Protein AF-A0A5M8PBM4-F1 (afdb_monomer_lite)

Structure (mmCIF, N/CA/C/O backbone):
data_AF-A0A5M8PBM4-F1
#
_entry.id   AF-A0A5M8PBM4-F1
#
loop_
_atom_site.group_PDB
_atom_site.id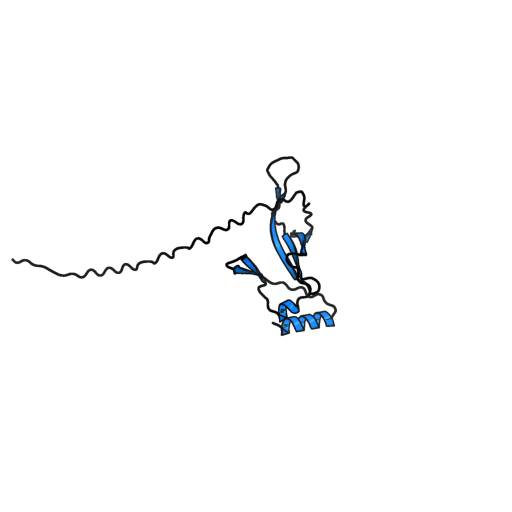
_atom_site.type_symbol
_atom_site.label_atom_id
_atom_site.label_alt_id
_atom_site.label_comp_id
_atom_site.label_asym_id
_atom_site.label_entity_id
_atom_site.label_seq_id
_atom_site.pdbx_PDB_ins_code
_atom_site.Cartn_x
_atom_site.Cartn_y
_atom_site.Cartn_z
_atom_site.occupancy
_atom_site.B_iso_or_equiv
_atom_site.auth_seq_id
_atom_site.auth_comp_id
_atom_site.auth_asym_id
_atom_site.auth_atom_id
_atom_site.pdbx_PDB_model_num
ATOM 1 N N . MET A 1 1 ? 5.619 -14.833 12.590 1.00 72.25 1 MET A N 1
ATOM 2 C CA . MET A 1 1 ? 4.863 -13.835 11.793 1.00 72.25 1 MET A CA 1
ATOM 3 C C . MET A 1 1 ? 3.358 -14.087 11.760 1.00 72.25 1 MET A C 1
ATOM 5 O O . MET A 1 1 ? 2.622 -13.136 11.986 1.00 72.25 1 MET A O 1
ATOM 9 N N . GLY A 1 2 ? 2.888 -15.325 11.549 1.00 88.12 2 GLY A N 1
ATOM 10 C CA . GLY A 1 2 ? 1.446 -15.640 11.553 1.00 88.12 2 GLY A CA 1
ATOM 11 C C . GLY A 1 2 ? 0.703 -15.252 12.842 1.00 88.12 2 GLY A C 1
ATOM 12 O O . GLY A 1 2 ? -0.404 -14.728 12.772 1.00 88.12 2 GLY A O 1
ATOM 13 N N . ASP A 1 3 ? 1.328 -15.419 14.012 1.00 95.56 3 ASP A N 1
ATOM 14 C CA . ASP A 1 3 ? 0.714 -15.043 15.297 1.00 95.56 3 ASP A CA 1
ATOM 15 C C . ASP A 1 3 ? 0.482 -13.525 15.430 1.00 95.56 3 ASP A C 1
ATOM 17 O O . ASP A 1 3 ? -0.585 -13.094 15.858 1.00 95.56 3 ASP A O 1
ATOM 21 N N . LEU A 1 4 ? 1.433 -12.697 14.978 1.00 95.81 4 LEU A N 1
ATOM 22 C CA . LEU A 1 4 ? 1.304 -11.237 15.021 1.00 95.81 4 LEU A CA 1
ATOM 23 C C . LEU A 1 4 ? 0.123 -10.754 14.174 1.00 95.81 4 LEU A C 1
ATOM 25 O O . LEU A 1 4 ? -0.749 -10.057 14.687 1.00 95.81 4 LEU A O 1
ATOM 29 N N . ILE A 1 5 ? 0.064 -11.149 12.897 1.00 96.25 5 ILE A N 1
ATOM 30 C CA . ILE A 1 5 ? -1.021 -10.716 12.006 1.00 96.25 5 ILE A CA 1
ATOM 31 C C . ILE A 1 5 ? -2.381 -11.243 12.478 1.00 96.25 5 ILE A C 1
ATOM 33 O O . ILE A 1 5 ? -3.378 -10.532 12.400 1.00 96.25 5 ILE A O 1
ATOM 37 N N . THR A 1 6 ? -2.415 -12.441 13.069 1.00 96.69 6 THR A N 1
ATOM 38 C CA . THR A 1 6 ? -3.630 -13.003 13.670 1.00 96.69 6 THR A CA 1
ATOM 39 C C . THR A 1 6 ? -4.089 -12.184 14.875 1.00 96.69 6 THR A C 1
ATOM 41 O O . THR A 1 6 ? -5.272 -11.871 14.991 1.00 96.69 6 THR A O 1
ATOM 44 N N . LYS A 1 7 ? -3.174 -11.805 15.775 1.00 97.50 7 LYS A N 1
ATOM 45 C CA . LYS A 1 7 ? -3.487 -10.969 16.945 1.00 97.50 7 LYS A CA 1
ATOM 46 C C . LYS A 1 7 ? -3.952 -9.572 16.540 1.00 97.50 7 LYS A C 1
ATOM 48 O O . LYS A 1 7 ? -4.936 -9.091 17.096 1.00 97.50 7 LYS A O 1
ATOM 53 N N . LEU A 1 8 ? -3.307 -8.956 15.547 1.00 96.81 8 LEU A N 1
ATOM 54 C CA . LEU A 1 8 ? -3.739 -7.674 14.982 1.00 96.81 8 LEU A CA 1
ATOM 55 C C . LEU A 1 8 ? -5.123 -7.787 14.331 1.00 96.81 8 LEU A C 1
ATOM 57 O O . LEU A 1 8 ? -5.983 -6.953 14.595 1.00 96.81 8 LEU A O 1
ATOM 61 N N . GLY A 1 9 ? -5.373 -8.846 13.557 1.00 96.19 9 GLY A N 1
ATOM 62 C CA . GLY A 1 9 ? -6.682 -9.111 12.958 1.00 96.19 9 GLY A CA 1
ATOM 63 C C . GLY A 1 9 ? -7.781 -9.292 14.008 1.00 96.19 9 GLY A C 1
ATOM 64 O O . GLY A 1 9 ? -8.840 -8.675 13.908 1.00 96.19 9 GLY A O 1
ATOM 65 N N . LYS A 1 10 ? -7.510 -10.061 15.072 1.00 97.62 10 LYS A N 1
ATOM 66 C CA . LYS A 1 10 ? -8.427 -10.206 16.216 1.00 97.62 10 LYS A CA 1
ATOM 67 C C . LYS A 1 10 ? -8.694 -8.868 16.898 1.00 97.62 10 LYS A C 1
ATOM 69 O O . LYS A 1 10 ? -9.847 -8.563 17.183 1.00 97.62 10 LYS A O 1
ATOM 74 N N . LEU A 1 11 ? -7.658 -8.067 17.147 1.00 97.75 11 LEU A N 1
ATOM 75 C CA . LEU A 1 11 ? -7.802 -6.745 17.753 1.00 97.75 11 LEU A CA 1
ATOM 76 C C . LEU A 1 11 ? -8.673 -5.822 16.889 1.00 97.75 11 LEU A C 1
ATOM 78 O O . LEU A 1 11 ? -9.617 -5.229 17.409 1.00 97.75 11 LEU A O 1
ATOM 82 N N . ALA A 1 12 ? -8.393 -5.749 15.584 1.00 96.94 12 ALA A N 1
ATOM 83 C CA . ALA A 1 12 ? -9.156 -4.953 14.625 1.00 96.94 12 ALA A CA 1
ATOM 84 C C . ALA A 1 12 ? -10.637 -5.350 14.610 1.00 96.94 12 ALA A C 1
ATOM 86 O O . ALA A 1 12 ? -11.500 -4.486 14.738 1.00 96.94 12 ALA A O 1
ATOM 87 N N . ALA A 1 13 ? -10.924 -6.654 14.539 1.00 96.44 13 ALA A N 1
ATOM 88 C CA . ALA A 1 13 ? -12.287 -7.180 14.527 1.00 96.44 13 ALA A CA 1
ATOM 89 C C . ALA A 1 13 ? -13.026 -6.955 15.856 1.00 96.44 13 ALA A C 1
ATOM 91 O O . ALA A 1 13 ? -14.204 -6.619 15.861 1.00 96.44 13 ALA A O 1
ATOM 92 N N . THR A 1 14 ? -12.333 -7.099 16.989 1.00 98.31 14 THR A N 1
ATOM 93 C CA . THR A 1 14 ? -12.942 -6.966 18.326 1.00 98.31 14 THR A CA 1
ATOM 94 C C . THR A 1 14 ? -13.270 -5.514 18.668 1.00 98.31 14 THR A C 1
ATOM 96 O O . THR A 1 14 ? -14.179 -5.244 19.450 1.00 98.31 14 THR A O 1
ATOM 99 N N . ARG A 1 15 ? -12.494 -4.564 18.135 1.00 97.75 15 ARG A N 1
ATOM 100 C CA . ARG A 1 15 ? -12.590 -3.138 18.477 1.00 97.75 15 ARG A CA 1
ATOM 101 C C . ARG A 1 15 ? -13.076 -2.265 17.320 1.00 97.75 15 ARG A C 1
ATOM 103 O O . ARG A 1 15 ? -13.093 -1.050 17.471 1.00 97.75 15 ARG A O 1
ATOM 110 N N . CYS A 1 16 ? -13.447 -2.867 16.191 1.00 95.75 16 CYS A N 1
ATOM 111 C CA . CYS A 1 16 ? -13.829 -2.171 14.960 1.00 95.75 16 CYS A CA 1
ATOM 112 C C . CYS A 1 16 ? -12.785 -1.124 14.522 1.00 95.75 16 CYS A C 1
ATOM 114 O O . CYS A 1 16 ? -13.124 0.008 14.185 1.00 95.75 16 CYS A O 1
ATOM 116 N N . LEU A 1 17 ? -11.500 -1.495 14.561 1.00 96.25 17 LEU A N 1
ATOM 117 C CA . LEU A 1 17 ? -10.386 -0.596 14.247 1.00 96.25 17 LEU A CA 1
ATOM 118 C C . LEU A 1 17 ? -9.820 -0.858 12.854 1.00 96.25 17 LEU A C 1
ATOM 120 O O . LEU A 1 17 ? -9.692 -2.002 12.422 1.00 96.25 17 LEU A O 1
ATOM 124 N N . THR A 1 18 ? -9.361 0.214 12.208 1.00 95.94 18 THR A N 1
ATOM 125 C CA . THR A 1 18 ? -8.442 0.116 11.070 1.00 95.94 18 THR A CA 1
ATOM 126 C C . THR A 1 18 ? -7.014 0.203 11.588 1.00 95.94 18 THR A C 1
ATOM 128 O O . THR A 1 18 ? -6.655 1.174 12.251 1.00 95.94 18 THR A O 1
ATOM 131 N N . ILE A 1 19 ? -6.199 -0.810 11.294 1.00 96.69 19 ILE A N 1
ATOM 132 C CA . ILE A 1 19 ? -4.798 -0.865 11.726 1.00 96.69 19 ILE A CA 1
ATOM 133 C C . ILE A 1 19 ? -3.902 -0.593 10.510 1.00 96.69 19 ILE A C 1
ATOM 135 O O . ILE A 1 19 ? -3.708 -1.498 9.694 1.00 96.69 19 ILE A O 1
ATOM 139 N N . PRO A 1 20 ? -3.355 0.628 10.356 1.00 96.00 20 PRO A N 1
ATOM 140 C CA . PRO A 1 20 ? -2.379 0.908 9.315 1.00 96.00 20 PRO A CA 1
ATOM 141 C C . PRO A 1 20 ? -1.033 0.274 9.674 1.00 96.00 20 PRO A C 1
ATOM 143 O O . PRO A 1 20 ? -0.553 0.382 10.802 1.00 96.00 20 PRO A O 1
ATOM 146 N N . LEU A 1 21 ? -0.409 -0.372 8.692 1.00 95.19 21 LEU A N 1
ATOM 147 C CA . LEU A 1 21 ? 0.920 -0.960 8.821 1.00 95.19 21 LEU A CA 1
ATOM 148 C C . LEU A 1 21 ? 1.833 -0.358 7.760 1.00 95.19 21 LEU A C 1
ATOM 150 O O . LEU A 1 21 ? 1.484 -0.320 6.581 1.00 95.19 21 LEU A O 1
ATOM 154 N N . THR A 1 22 ? 3.019 0.074 8.175 1.00 95.25 22 THR A N 1
ATOM 155 C CA . THR A 1 22 ? 4.082 0.492 7.264 1.00 95.25 22 THR A CA 1
ATOM 156 C C . THR A 1 22 ? 5.098 -0.637 7.129 1.00 95.25 22 THR A C 1
ATOM 158 O O . THR A 1 22 ? 5.461 -1.302 8.099 1.00 95.25 22 THR A O 1
ATOM 161 N N . SER A 1 23 ? 5.543 -0.895 5.902 1.00 92.94 23 SER A N 1
ATOM 162 C CA . SER A 1 23 ? 6.576 -1.887 5.611 1.00 92.94 23 SER A CA 1
ATOM 163 C C . SER A 1 23 ? 7.578 -1.268 4.654 1.00 92.94 23 SER A C 1
ATOM 165 O O . SER A 1 23 ? 7.200 -0.600 3.693 1.00 92.94 23 SER A O 1
ATOM 167 N N . GLN A 1 24 ? 8.860 -1.464 4.947 1.00 94.56 24 GLN A N 1
ATOM 168 C CA . GLN A 1 24 ? 9.930 -1.093 4.031 1.00 94.56 24 GLN A CA 1
ATOM 169 C C . GLN A 1 24 ? 9.947 -2.057 2.841 1.00 94.56 24 GLN A C 1
ATOM 171 O O . GLN A 1 24 ? 9.420 -3.166 2.915 1.00 94.56 24 GLN A O 1
ATOM 176 N N . THR A 1 25 ? 10.588 -1.659 1.750 1.00 94.00 25 THR A N 1
ATOM 177 C CA . THR A 1 25 ? 10.804 -2.522 0.587 1.00 94.00 25 THR A CA 1
ATOM 178 C C . THR A 1 25 ? 12.279 -2.867 0.447 1.00 94.00 25 THR A C 1
ATOM 180 O O . THR A 1 25 ? 13.137 -2.008 0.630 1.00 94.00 25 THR A O 1
ATOM 183 N N . ALA A 1 26 ? 12.569 -4.109 0.078 1.00 91.81 26 ALA A N 1
ATOM 184 C CA . ALA A 1 26 ? 13.888 -4.576 -0.314 1.00 91.81 26 ALA A CA 1
ATOM 185 C C . ALA A 1 26 ? 13.920 -4.841 -1.823 1.00 91.81 26 ALA A C 1
ATOM 187 O O . ALA A 1 26 ? 12.966 -5.376 -2.392 1.00 91.81 26 ALA A O 1
ATOM 188 N N . THR A 1 27 ? 15.028 -4.496 -2.470 1.00 93.25 27 THR A N 1
ATOM 189 C CA . THR A 1 27 ? 15.239 -4.789 -3.889 1.00 93.25 27 THR A CA 1
ATOM 190 C C . THR A 1 27 ? 15.734 -6.219 -4.053 1.00 93.25 27 THR A C 1
ATOM 192 O O . THR A 1 27 ? 16.740 -6.610 -3.462 1.00 93.25 27 THR A O 1
ATOM 195 N N . ARG A 1 28 ? 15.060 -6.998 -4.898 1.00 90.12 28 ARG A N 1
ATOM 196 C CA . ARG A 1 28 ? 15.498 -8.328 -5.312 1.00 90.12 28 ARG A CA 1
ATOM 197 C C . ARG A 1 28 ? 15.731 -8.330 -6.813 1.00 90.12 28 ARG A C 1
ATOM 199 O O . ARG A 1 28 ? 14.813 -8.068 -7.581 1.00 90.12 28 ARG A O 1
ATOM 206 N N . VAL A 1 29 ? 16.953 -8.645 -7.223 1.00 92.44 29 VAL A N 1
ATOM 207 C CA . VAL A 1 29 ? 17.298 -8.781 -8.641 1.00 92.44 29 VAL A CA 1
ATOM 208 C C . VAL A 1 29 ? 16.969 -10.198 -9.094 1.00 92.44 29 VAL A C 1
ATOM 210 O O . VAL A 1 29 ? 17.382 -11.168 -8.455 1.00 92.44 29 VAL A O 1
ATOM 213 N N . ARG A 1 30 ? 16.207 -10.319 -10.179 1.00 89.38 30 ARG A N 1
ATOM 214 C CA . ARG A 1 30 ? 15.916 -11.578 -10.867 1.00 89.38 30 ARG A CA 1
ATOM 215 C C . ARG A 1 30 ? 16.483 -11.522 -12.281 1.00 89.38 30 ARG A C 1
ATOM 217 O O . ARG A 1 30 ? 16.542 -10.452 -12.878 1.00 89.38 30 ARG A O 1
ATOM 224 N N . ALA A 1 31 ? 16.929 -12.664 -12.795 1.00 87.75 31 ALA A N 1
ATOM 225 C CA . ALA A 1 31 ? 17.589 -12.735 -14.099 1.00 87.75 31 ALA A CA 1
ATOM 226 C C . ALA A 1 31 ? 16.654 -12.388 -15.273 1.00 87.75 31 ALA A C 1
ATOM 228 O O . ALA A 1 31 ? 17.122 -11.932 -16.307 1.00 87.75 31 ALA A O 1
ATOM 229 N N . ASP A 1 32 ? 15.350 -12.598 -15.099 1.00 89.88 32 ASP A N 1
ATOM 230 C CA . ASP A 1 32 ? 14.295 -12.433 -16.100 1.00 89.88 32 ASP A CA 1
ATOM 231 C C . ASP A 1 32 ? 13.654 -11.036 -16.094 1.00 89.88 32 ASP A C 1
ATOM 233 O O . ASP A 1 32 ? 13.353 -10.489 -17.149 1.00 89.88 32 ASP A O 1
ATOM 237 N N . ILE A 1 33 ? 13.444 -10.460 -14.907 1.00 85.75 33 ILE A N 1
ATOM 238 C CA . ILE A 1 33 ? 12.651 -9.230 -14.712 1.00 85.75 33 ILE A CA 1
ATOM 239 C C . ILE A 1 33 ? 13.522 -8.065 -14.198 1.00 85.75 33 ILE A C 1
ATOM 241 O O . ILE A 1 33 ? 13.083 -6.920 -14.129 1.00 85.75 33 ILE A O 1
ATOM 245 N N . GLY A 1 34 ? 14.783 -8.326 -13.845 1.00 91.94 34 GLY A N 1
ATOM 246 C CA . GLY A 1 34 ? 15.683 -7.320 -13.291 1.00 91.94 34 GLY A CA 1
ATOM 247 C C . GLY A 1 34 ? 15.387 -7.010 -11.822 1.00 91.94 34 GLY A C 1
ATOM 248 O O . GLY A 1 34 ? 15.050 -7.896 -11.034 1.00 91.94 34 GLY A O 1
ATOM 249 N N . ALA A 1 35 ? 15.590 -5.757 -11.415 1.00 91.38 35 ALA A N 1
ATOM 250 C CA . ALA A 1 35 ? 15.411 -5.320 -10.033 1.00 91.38 35 ALA A CA 1
ATOM 251 C C . ALA A 1 35 ? 13.925 -5.111 -9.701 1.00 91.38 35 ALA A C 1
ATOM 253 O O . ALA A 1 35 ? 13.273 -4.239 -10.264 1.00 91.38 35 ALA A O 1
ATOM 254 N N . VAL A 1 36 ? 13.406 -5.879 -8.742 1.00 89.81 36 VAL A N 1
ATOM 255 C CA . VAL A 1 36 ? 12.012 -5.800 -8.287 1.00 89.81 36 VAL A CA 1
ATOM 256 C C . VAL A 1 36 ? 11.972 -5.420 -6.814 1.00 89.81 36 VAL A C 1
ATOM 258 O O . VAL A 1 36 ? 12.687 -6.001 -5.995 1.00 89.81 36 VAL A O 1
ATOM 261 N N . LEU A 1 37 ? 11.114 -4.465 -6.458 1.00 90.00 37 LEU A N 1
ATOM 262 C CA . LEU A 1 37 ? 10.841 -4.140 -5.061 1.00 90.00 37 LEU A CA 1
ATOM 263 C C . LEU A 1 37 ? 9.913 -5.185 -4.448 1.00 90.00 37 LEU A C 1
ATOM 265 O O . LEU A 1 37 ? 8.862 -5.518 -4.992 1.00 90.00 37 LEU A O 1
ATOM 269 N N . HIS A 1 38 ? 10.297 -5.677 -3.280 1.00 88.81 38 HIS A N 1
ATOM 270 C CA . HIS A 1 38 ? 9.523 -6.625 -2.502 1.00 88.81 38 HIS A CA 1
ATOM 271 C C . HIS A 1 38 ? 9.333 -6.085 -1.086 1.00 88.81 38 HIS A C 1
ATOM 273 O O . HIS A 1 38 ? 10.278 -5.514 -0.540 1.00 88.81 38 HIS A O 1
ATOM 279 N N . PRO A 1 39 ? 8.165 -6.250 -0.445 1.00 91.75 39 PRO A N 1
ATOM 280 C CA . PRO A 1 39 ? 8.023 -5.871 0.955 1.00 91.75 39 PRO A CA 1
ATOM 281 C C . PRO A 1 39 ? 9.038 -6.634 1.819 1.00 91.75 39 PRO A C 1
ATOM 283 O O . PRO A 1 39 ? 9.302 -7.821 1.597 1.00 91.75 39 PRO A O 1
ATOM 286 N N . SER A 1 40 ? 9.613 -5.943 2.804 1.00 91.62 40 SER A N 1
ATOM 287 C CA . SER A 1 40 ? 10.600 -6.504 3.735 1.00 91.62 40 SER A CA 1
ATOM 288 C C . SER A 1 40 ? 9.997 -7.600 4.607 1.00 91.62 40 SER A C 1
ATOM 290 O O . SER A 1 40 ? 10.694 -8.505 5.059 1.00 91.62 40 SER A O 1
ATOM 292 N N . ILE A 1 41 ? 8.681 -7.536 4.799 1.00 91.06 41 ILE A N 1
ATOM 293 C CA . ILE A 1 41 ? 7.890 -8.542 5.482 1.00 91.06 41 ILE A CA 1
ATOM 294 C C . ILE A 1 41 ? 6.953 -9.198 4.474 1.00 91.06 41 ILE A C 1
ATOM 296 O O . ILE A 1 41 ? 6.145 -8.533 3.828 1.00 91.06 41 ILE A O 1
ATOM 300 N N . SER A 1 42 ? 7.038 -10.519 4.376 1.00 90.06 42 SER A N 1
ATOM 301 C CA . SER A 1 42 ? 6.221 -11.320 3.469 1.00 90.06 42 SER A CA 1
ATOM 302 C C . SER A 1 42 ? 6.064 -12.749 3.978 1.00 90.06 42 SER A C 1
ATOM 304 O O . SER A 1 42 ? 6.728 -13.159 4.935 1.00 90.06 42 SER A O 1
ATOM 306 N N . GLY A 1 43 ? 5.170 -13.500 3.344 1.00 92.25 43 GLY A N 1
ATOM 307 C CA . GLY A 1 43 ? 4.910 -14.906 3.622 1.00 92.25 43 GLY A CA 1
ATOM 308 C C . GLY A 1 43 ? 3.414 -15.174 3.681 1.00 92.25 43 GLY A C 1
ATOM 309 O O . GLY A 1 43 ? 2.645 -14.322 4.114 1.00 92.25 43 GLY A O 1
ATOM 310 N N . THR A 1 44 ? 3.000 -16.384 3.308 1.00 92.75 44 THR A N 1
ATOM 311 C CA . THR A 1 44 ? 1.591 -16.751 3.088 1.00 92.75 44 THR A CA 1
ATOM 312 C C . THR A 1 44 ? 0.655 -16.326 4.221 1.00 92.75 44 THR A C 1
ATOM 314 O O . THR A 1 44 ? -0.376 -15.711 3.968 1.00 92.75 44 THR A O 1
ATOM 317 N N . ALA A 1 45 ? 1.027 -16.588 5.479 1.00 93.69 45 ALA A N 1
ATOM 318 C CA . ALA A 1 45 ? 0.212 -16.205 6.634 1.00 93.69 45 ALA A CA 1
ATOM 319 C C . ALA A 1 45 ? 0.121 -14.680 6.816 1.00 93.69 45 ALA A C 1
ATOM 321 O O . ALA A 1 45 ? -0.940 -14.157 7.144 1.00 93.69 45 ALA A O 1
ATOM 322 N N . TRP A 1 46 ? 1.228 -13.966 6.596 1.00 94.25 46 TRP A N 1
ATOM 323 C CA . TRP A 1 46 ? 1.264 -12.508 6.677 1.00 94.25 46 TRP A CA 1
ATOM 324 C C . TRP A 1 46 ? 0.454 -11.880 5.543 1.00 94.25 46 TRP A C 1
ATOM 326 O O . TRP A 1 46 ? -0.478 -11.127 5.795 1.00 94.25 46 TRP A O 1
ATOM 336 N N . ASP A 1 47 ? 0.761 -12.243 4.298 1.00 93.06 47 ASP A N 1
ATOM 337 C CA . ASP A 1 47 ? 0.120 -11.701 3.100 1.00 93.06 47 ASP A CA 1
ATOM 338 C C . ASP A 1 47 ? -1.376 -12.043 3.027 1.00 93.06 47 ASP A C 1
ATOM 340 O O . ASP A 1 47 ? -2.171 -11.229 2.548 1.00 93.06 47 ASP A O 1
ATOM 344 N N . GLY A 1 48 ? -1.777 -13.209 3.545 1.00 94.12 48 GLY A N 1
ATOM 345 C CA . GLY A 1 48 ? -3.177 -13.605 3.695 1.00 94.12 48 GLY A CA 1
ATOM 346 C C . GLY A 1 48 ? -3.937 -12.756 4.718 1.00 94.12 48 GLY A C 1
ATOM 347 O O . GLY A 1 48 ? -5.094 -12.423 4.479 1.00 94.12 48 GLY A O 1
ATOM 348 N N . GLY A 1 49 ? -3.285 -12.347 5.811 1.00 94.25 49 GLY A N 1
ATOM 349 C CA . GLY A 1 49 ? -3.897 -11.524 6.859 1.00 94.25 49 GLY A CA 1
ATOM 350 C C . GLY A 1 49 ? -3.965 -10.020 6.556 1.00 94.25 49 GLY A C 1
ATOM 351 O O . GLY A 1 49 ? -4.667 -9.293 7.254 1.00 94.25 49 GLY A O 1
ATOM 352 N N . ILE A 1 50 ? -3.273 -9.534 5.520 1.00 95.69 50 ILE A N 1
ATOM 353 C CA . ILE A 1 50 ? -3.386 -8.143 5.053 1.00 95.69 50 ILE A CA 1
ATOM 354 C C . ILE A 1 50 ? -4.631 -7.997 4.169 1.00 95.69 50 ILE A C 1
ATOM 356 O O . ILE A 1 50 ? -4.706 -8.613 3.104 1.00 95.69 50 ILE A O 1
ATOM 360 N N . SER A 1 51 ? -5.588 -7.156 4.568 1.00 96.19 51 SER A N 1
ATOM 361 C CA . SER A 1 51 ? -6.809 -6.887 3.789 1.00 96.19 51 SER A CA 1
ATOM 362 C C . SER A 1 51 ? -6.533 -6.027 2.554 1.00 96.19 51 SER A C 1
ATOM 364 O O . SER A 1 51 ? -6.902 -6.405 1.442 1.00 96.19 51 SER A O 1
ATOM 366 N N . SER A 1 52 ? -5.829 -4.912 2.741 1.00 96.06 52 SER A N 1
ATOM 367 C CA . SER A 1 52 ? -5.500 -3.949 1.691 1.00 96.06 52 SER A CA 1
ATOM 368 C C . SER A 1 52 ? -4.018 -3.592 1.724 1.00 96.06 52 SER A C 1
ATOM 370 O O . SER A 1 52 ? -3.405 -3.513 2.789 1.00 96.06 52 SER A O 1
ATOM 372 N N . ARG A 1 53 ? -3.427 -3.377 0.547 1.00 95.31 53 ARG A N 1
ATOM 373 C CA . ARG A 1 53 ? -2.019 -3.015 0.374 1.00 95.31 53 ARG A CA 1
ATOM 374 C C . ARG A 1 53 ? -1.901 -1.899 -0.648 1.00 95.31 53 ARG A C 1
ATOM 376 O O . ARG A 1 53 ? -2.375 -2.038 -1.773 1.00 95.31 53 ARG A O 1
ATOM 383 N N . ILE A 1 54 ? -1.209 -0.842 -0.247 1.00 95.88 54 ILE A N 1
ATOM 384 C CA . ILE A 1 54 ? -0.879 0.309 -1.080 1.00 95.88 54 ILE A CA 1
ATOM 385 C C . ILE A 1 54 ? 0.643 0.374 -1.178 1.00 95.88 54 ILE A C 1
ATOM 387 O O . ILE A 1 54 ? 1.335 0.208 -0.172 1.00 95.88 54 ILE A O 1
ATOM 391 N N . VAL A 1 55 ? 1.161 0.589 -2.382 1.00 95.06 55 VAL A N 1
ATOM 392 C CA . VAL A 1 55 ? 2.568 0.917 -2.608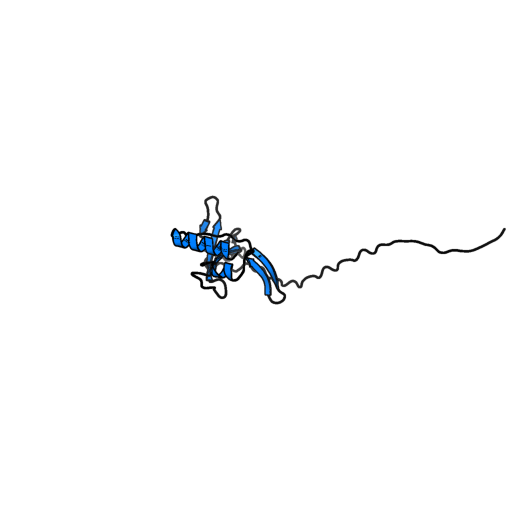 1.00 95.06 55 VAL A CA 1
ATOM 393 C C . VAL A 1 55 ? 2.704 2.423 -2.762 1.00 95.06 55 VAL A C 1
ATOM 395 O O . VAL A 1 55 ? 1.916 3.052 -3.464 1.00 95.06 55 VAL A O 1
ATOM 398 N N . LEU A 1 56 ? 3.702 2.992 -2.096 1.00 95.12 56 LEU A N 1
ATOM 399 C CA . LEU A 1 56 ? 4.055 4.397 -2.225 1.00 95.12 56 LEU A CA 1
ATOM 400 C C . LEU A 1 56 ? 5.367 4.492 -2.990 1.00 95.12 56 LEU A C 1
ATOM 402 O O . LEU A 1 56 ? 6.341 3.833 -2.623 1.00 95.12 56 LEU A O 1
ATOM 406 N N . TYR A 1 57 ? 5.400 5.315 -4.027 1.00 92.12 57 TYR A N 1
ATOM 407 C CA . TYR A 1 57 ? 6.616 5.573 -4.785 1.00 92.12 57 TYR A CA 1
ATOM 408 C C . TYR A 1 57 ? 6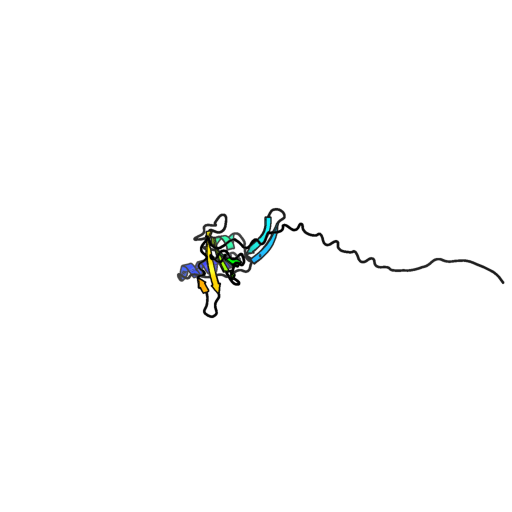.740 7.054 -5.123 1.00 92.12 57 TYR A C 1
ATOM 410 O O . TYR A 1 57 ? 5.774 7.818 -5.080 1.00 92.12 57 TYR A O 1
ATOM 418 N N . ARG A 1 58 ? 7.974 7.470 -5.388 1.00 91.38 58 ARG A N 1
ATOM 419 C CA . ARG A 1 58 ? 8.307 8.816 -5.842 1.00 91.38 58 ARG A CA 1
ATOM 420 C C . ARG A 1 58 ? 8.690 8.719 -7.304 1.00 91.38 58 ARG A C 1
ATOM 422 O O . ARG A 1 58 ? 9.465 7.830 -7.648 1.00 91.38 58 ARG A O 1
ATOM 429 N N . ASP A 1 59 ? 8.204 9.658 -8.098 1.00 84.69 59 ASP A N 1
ATOM 430 C CA . ASP A 1 59 ? 8.636 9.809 -9.482 1.00 84.69 59 ASP A CA 1
ATOM 431 C C . ASP A 1 59 ? 8.948 11.277 -9.782 1.00 84.69 59 ASP A C 1
ATOM 433 O O . ASP A 1 59 ? 8.600 12.177 -9.005 1.00 84.69 59 ASP A O 1
ATOM 437 N N . TRP A 1 60 ? 9.658 11.512 -10.879 1.00 81.31 60 TRP A N 1
ATOM 438 C CA . TRP A 1 60 ? 9.904 12.842 -11.421 1.00 81.31 60 TRP A CA 1
ATOM 439 C C . TRP A 1 60 ? 9.085 12.993 -12.690 1.00 81.31 60 TRP A C 1
ATOM 441 O O . TRP A 1 60 ? 9.241 12.243 -13.650 1.00 81.31 60 TRP A O 1
ATOM 451 N N . LEU A 1 61 ? 8.197 13.977 -12.682 1.00 77.25 61 LEU A N 1
ATOM 452 C CA . LEU A 1 61 ? 7.353 14.269 -13.827 1.00 77.25 61 LEU A CA 1
ATOM 453 C C . LEU A 1 61 ? 7.907 15.477 -14.559 1.00 77.25 61 LEU A C 1
ATOM 455 O O . LEU A 1 61 ? 8.301 16.460 -13.930 1.00 77.25 61 LEU A O 1
ATOM 459 N N . THR A 1 62 ? 7.849 15.435 -15.881 1.00 73.94 62 THR A N 1
ATOM 460 C CA . THR A 1 62 ? 8.034 16.614 -16.719 1.00 73.94 62 THR A CA 1
ATOM 461 C C . THR A 1 62 ? 6.675 16.960 -17.301 1.00 73.94 62 THR A C 1
ATOM 463 O O . THR A 1 62 ? 6.178 16.253 -18.174 1.00 73.94 62 THR A O 1
ATOM 466 N N . LEU A 1 63 ? 6.046 18.016 -16.785 1.00 69.06 63 LEU A N 1
ATOM 467 C CA . LEU A 1 63 ? 4.793 18.509 -17.347 1.00 69.06 63 LEU A CA 1
ATOM 468 C C . LEU A 1 63 ? 5.116 19.385 -18.551 1.00 69.06 63 LEU A C 1
ATOM 470 O O . LEU A 1 63 ? 5.889 20.336 -18.422 1.00 69.06 63 LEU A O 1
ATOM 474 N N . GLN A 1 64 ? 4.541 19.084 -19.714 1.00 63.62 64 GLN A N 1
ATOM 475 C CA . GLN A 1 64 ? 4.662 19.992 -20.853 1.00 63.62 64 GLN A CA 1
ATOM 476 C C . GLN A 1 64 ? 3.882 21.282 -20.577 1.00 63.62 64 GLN A C 1
ATOM 478 O O . GLN A 1 64 ? 2.714 21.245 -20.185 1.00 63.62 64 GLN A O 1
ATOM 483 N N . GLU A 1 65 ? 4.522 22.434 -20.780 1.00 59.19 65 GLU A N 1
ATOM 484 C CA . GLU A 1 65 ? 3.824 23.715 -20.749 1.00 59.19 65 GLU A CA 1
ATOM 485 C C . GLU A 1 65 ? 3.089 23.911 -22.082 1.00 59.19 65 GLU A C 1
ATOM 487 O O . GLU A 1 65 ? 3.690 23.859 -23.154 1.00 59.19 65 GLU A O 1
ATOM 492 N N . GLY A 1 66 ? 1.777 24.157 -22.029 1.00 57.12 66 GLY A N 1
ATOM 493 C CA . GLY A 1 66 ? 0.901 24.292 -23.203 1.00 57.12 66 GLY A CA 1
ATOM 494 C C . GLY A 1 66 ? 1.178 25.496 -24.120 1.00 57.12 66 GLY A C 1
ATOM 495 O O . GLY A 1 66 ? 0.317 25.850 -24.918 1.00 57.12 66 GLY A O 1
ATOM 496 N N . ASN A 1 67 ? 2.342 26.149 -24.015 1.00 55.59 67 ASN A N 1
ATOM 497 C CA . ASN A 1 67 ? 2.737 27.283 -24.858 1.00 55.59 67 ASN A CA 1
ATOM 498 C C . ASN A 1 67 ? 3.677 26.903 -26.023 1.00 55.59 67 ASN A C 1
ATOM 500 O O . ASN A 1 67 ? 4.187 27.793 -26.700 1.00 55.59 67 ASN A O 1
ATOM 504 N N . GLY A 1 68 ? 3.926 25.611 -26.267 1.00 54.47 68 GLY A N 1
ATOM 505 C CA . GLY A 1 68 ? 4.810 25.162 -27.349 1.00 54.47 68 GLY A CA 1
ATOM 506 C C . GLY A 1 68 ? 6.303 25.391 -27.084 1.00 54.47 68 GLY A C 1
ATOM 507 O O . GLY A 1 68 ? 7.118 25.203 -27.988 1.00 54.47 68 GLY A O 1
ATOM 508 N N . SER A 1 69 ? 6.688 25.781 -25.864 1.00 55.91 69 SER A N 1
ATOM 509 C CA . SER A 1 69 ? 8.086 25.764 -25.443 1.00 55.91 69 SER A CA 1
ATOM 510 C C . SER A 1 69 ? 8.524 24.331 -25.122 1.00 55.91 69 SER A C 1
ATOM 512 O O . SER A 1 69 ? 7.823 23.561 -24.473 1.00 55.91 69 SER A O 1
ATOM 514 N N . SER A 1 70 ? 9.710 23.954 -25.593 1.00 55.69 70 SER A N 1
ATOM 515 C CA . SER A 1 70 ? 10.291 22.615 -25.423 1.00 55.69 70 SER A CA 1
ATOM 516 C C . SER A 1 70 ? 10.838 22.341 -24.013 1.00 55.69 70 SER A C 1
ATOM 518 O O . SER A 1 70 ? 11.461 21.306 -23.783 1.00 55.69 70 SER A O 1
ATOM 520 N N . GLN A 1 71 ? 10.629 23.259 -23.067 1.00 58.25 71 GLN A N 1
ATOM 521 C CA . GLN A 1 71 ? 11.084 23.153 -21.684 1.00 58.25 71 GLN A CA 1
ATOM 522 C C . GLN A 1 71 ? 9.871 22.889 -20.793 1.00 58.25 71 GLN A C 1
ATOM 524 O O . GLN A 1 71 ? 9.231 23.810 -20.299 1.00 58.25 71 GLN A O 1
ATOM 529 N N . GLY A 1 72 ? 9.531 21.613 -20.613 1.00 63.28 72 GLY A N 1
ATOM 530 C CA . GLY A 1 72 ? 8.508 21.226 -19.648 1.00 63.28 72 GLY A CA 1
ATOM 531 C C . GLY A 1 72 ? 8.936 21.553 -18.213 1.00 63.28 72 GLY A C 1
ATOM 532 O O . GLY A 1 72 ? 10.113 21.458 -17.857 1.00 63.28 72 GLY A O 1
ATOM 533 N N . LYS A 1 73 ? 7.975 21.906 -17.359 1.00 68.44 73 LYS A N 1
ATOM 534 C CA . LYS A 1 73 ? 8.210 22.141 -15.935 1.00 68.44 73 LYS A CA 1
ATOM 535 C C . LYS A 1 73 ? 8.412 20.804 -15.222 1.00 68.44 73 LYS A C 1
ATOM 537 O O . LYS A 1 73 ? 7.488 19.997 -15.112 1.00 68.44 73 LYS A O 1
ATOM 542 N N . GLU A 1 74 ? 9.618 20.571 -14.707 1.00 69.88 74 GLU A N 1
ATOM 543 C CA . GLU A 1 74 ? 9.901 19.410 -13.859 1.00 69.88 74 GLU A CA 1
ATOM 544 C C . GLU A 1 74 ? 9.189 19.565 -12.505 1.00 69.88 74 GLU A C 1
ATOM 546 O O . GLU A 1 74 ? 9.497 20.459 -11.711 1.00 69.88 74 GLU A O 1
ATOM 551 N N . VAL A 1 75 ? 8.240 18.677 -12.209 1.00 72.38 75 VAL A N 1
ATOM 552 C CA . VAL A 1 75 ? 7.574 18.621 -10.905 1.00 72.38 75 VAL A CA 1
ATOM 553 C C . VAL A 1 75 ? 8.385 17.716 -9.990 1.00 72.38 75 VAL A C 1
ATOM 555 O O . VAL A 1 75 ? 8.212 16.496 -9.925 1.00 72.38 75 VAL A O 1
ATOM 558 N N . ARG A 1 76 ? 9.300 18.339 -9.249 1.00 74.94 76 ARG A N 1
ATOM 559 C CA . ARG A 1 76 ? 10.072 17.657 -8.211 1.00 74.94 76 ARG A CA 1
ATOM 560 C C . ARG A 1 76 ? 9.201 17.436 -6.982 1.00 74.94 76 ARG A C 1
ATOM 562 O O . ARG A 1 76 ? 8.678 18.379 -6.408 1.00 74.94 76 ARG A O 1
ATOM 569 N N . GLY A 1 77 ? 9.118 16.184 -6.533 1.00 82.62 77 GLY A N 1
ATOM 570 C CA . GLY A 1 77 ? 8.435 15.837 -5.281 1.00 82.62 77 GLY A CA 1
ATOM 571 C C . GLY A 1 77 ? 7.055 15.205 -5.444 1.00 82.62 77 GLY A C 1
ATOM 572 O O . GLY A 1 77 ? 6.441 14.899 -4.423 1.00 82.62 77 GLY A O 1
ATOM 573 N N . ALA A 1 78 ? 6.618 14.940 -6.679 1.00 89.75 78 ALA A N 1
ATOM 574 C CA . ALA A 1 78 ? 5.447 14.113 -6.940 1.00 89.75 78 ALA A CA 1
ATOM 575 C C . ALA A 1 78 ? 5.611 12.720 -6.311 1.00 89.75 78 ALA A C 1
ATOM 577 O O . ALA A 1 78 ? 6.662 12.070 -6.403 1.00 89.75 78 ALA A O 1
ATOM 578 N N . ARG A 1 79 ? 4.561 12.274 -5.630 1.00 93.94 79 ARG A N 1
ATOM 579 C CA . ARG A 1 79 ? 4.455 10.946 -5.037 1.00 93.94 79 ARG A CA 1
ATOM 580 C C . ARG A 1 79 ? 3.182 10.292 -5.519 1.00 93.94 79 ARG A C 1
ATOM 582 O O . ARG A 1 79 ? 2.214 10.964 -5.855 1.00 93.94 79 ARG A O 1
ATOM 589 N N . PHE A 1 80 ? 3.197 8.974 -5.511 1.00 93.38 80 PHE A N 1
ATOM 590 C CA . PHE A 1 80 ? 2.116 8.169 -6.032 1.00 93.38 80 PHE A CA 1
ATOM 591 C C . PHE A 1 80 ? 1.766 7.085 -5.034 1.00 93.38 80 PHE A C 1
ATOM 593 O O . PHE A 1 80 ? 2.647 6.486 -4.410 1.00 93.38 80 PHE A O 1
ATOM 600 N N . ALA A 1 81 ? 0.471 6.835 -4.892 1.00 95.06 81 ALA A N 1
ATOM 601 C CA . ALA A 1 81 ? -0.071 5.725 -4.134 1.00 95.06 81 ALA A CA 1
ATOM 602 C C . ALA A 1 81 ? -0.797 4.790 -5.099 1.00 95.06 81 ALA A C 1
ATOM 604 O O . ALA A 1 81 ? -1.806 5.169 -5.687 1.00 95.06 81 ALA A O 1
ATOM 605 N N . GLY A 1 82 ? -0.269 3.579 -5.274 1.00 94.62 82 GLY A N 1
ATOM 606 C CA . GLY A 1 82 ? -0.869 2.539 -6.107 1.00 94.62 82 GLY A CA 1
ATOM 607 C C . GLY A 1 82 ? -1.492 1.436 -5.261 1.00 94.62 82 GLY A C 1
ATOM 608 O O . GLY A 1 82 ? -0.863 0.932 -4.328 1.00 94.62 82 GLY A O 1
ATOM 609 N N . VAL A 1 83 ? -2.714 1.021 -5.585 1.00 95.69 83 VAL A N 1
ATOM 610 C CA . VAL A 1 83 ? -3.378 -0.095 -4.895 1.00 95.69 83 VAL A CA 1
ATOM 611 C C . VAL A 1 83 ? -2.868 -1.427 -5.446 1.00 95.69 83 VAL A C 1
ATOM 613 O O . VAL A 1 83 ? -3.013 -1.712 -6.626 1.00 95.69 83 VAL A O 1
ATOM 616 N N . VAL A 1 84 ? -2.297 -2.267 -4.585 1.00 94.88 84 VAL A N 1
ATOM 617 C CA . VAL A 1 84 ? -1.821 -3.619 -4.939 1.00 94.88 84 VAL A CA 1
ATOM 618 C C . VAL A 1 84 ? -2.827 -4.682 -4.509 1.00 94.88 84 VAL A C 1
ATOM 620 O O . VAL A 1 84 ? -3.018 -5.684 -5.193 1.00 94.88 84 VAL A O 1
ATOM 623 N N . LYS A 1 85 ? -3.483 -4.470 -3.365 1.00 95.50 85 LYS A N 1
ATOM 624 C CA . LYS A 1 85 ? -4.497 -5.372 -2.812 1.00 95.50 85 LYS A CA 1
ATOM 625 C C . LYS A 1 85 ? -5.628 -4.549 -2.206 1.00 95.50 85 LYS A C 1
ATOM 627 O O . LYS A 1 85 ? -5.341 -3.585 -1.497 1.00 95.50 85 LYS A O 1
ATOM 632 N N . ALA A 1 86 ? -6.877 -4.938 -2.428 1.00 95.62 86 ALA A N 1
ATOM 633 C CA . ALA A 1 86 ? -8.037 -4.323 -1.787 1.00 95.62 86 ALA A CA 1
ATOM 634 C C . ALA A 1 86 ? -9.034 -5.399 -1.364 1.00 95.62 86 ALA A C 1
ATOM 636 O O . ALA A 1 86 ? -9.330 -6.309 -2.136 1.00 95.62 86 ALA A O 1
ATOM 637 N N . SER A 1 87 ? -9.542 -5.308 -0.134 1.00 92.06 87 SER A N 1
ATOM 638 C CA . SER A 1 87 ? -10.570 -6.224 0.388 1.00 92.06 87 SER A CA 1
ATOM 639 C C . SER A 1 87 ? -10.220 -7.712 0.219 1.00 92.06 87 SER A C 1
ATOM 641 O O . SER A 1 87 ? -11.079 -8.538 -0.069 1.00 92.06 87 SER A O 1
ATOM 643 N N . GLY A 1 88 ? -8.941 -8.067 0.367 1.00 90.62 88 GLY A N 1
ATOM 644 C CA . GLY A 1 88 ? -8.456 -9.438 0.195 1.00 90.62 88 GLY A CA 1
ATOM 645 C C . GLY A 1 88 ? -8.036 -9.804 -1.235 1.00 90.62 88 GLY A C 1
ATOM 646 O O . GLY A 1 88 ? -7.312 -10.784 -1.404 1.00 90.62 88 GLY A O 1
ATOM 647 N N . VAL A 1 89 ? -8.397 -9.007 -2.242 1.00 92.50 89 VAL A N 1
ATOM 648 C CA . VAL A 1 89 ? -8.151 -9.292 -3.663 1.00 92.50 89 VAL A CA 1
ATOM 649 C C . VAL A 1 89 ? -6.859 -8.632 -4.132 1.00 92.50 89 VAL A C 1
ATOM 651 O O . VAL A 1 89 ? -6.674 -7.428 -3.962 1.00 92.50 89 VAL A O 1
ATOM 654 N N . LEU A 1 90 ? -5.959 -9.429 -4.710 1.00 93.31 90 LEU A N 1
ATOM 655 C CA . LEU A 1 90 ? -4.707 -8.964 -5.310 1.00 93.31 90 LEU A CA 1
ATOM 656 C C . LEU A 1 90 ? -4.949 -8.540 -6.766 1.00 93.31 90 LEU A C 1
ATOM 658 O O . LEU A 1 90 ? -5.584 -9.275 -7.519 1.00 93.31 90 LEU A O 1
ATOM 662 N N . TYR A 1 91 ? -4.413 -7.390 -7.171 1.00 91.75 91 TYR A N 1
ATOM 663 C CA . TYR A 1 91 ? -4.451 -6.938 -8.563 1.00 91.75 91 TYR A CA 1
ATOM 664 C C . TYR A 1 91 ? -3.282 -7.536 -9.363 1.00 91.75 91 TYR A C 1
ATOM 666 O O . TYR A 1 91 ? -2.192 -7.734 -8.831 1.00 91.75 91 TYR A O 1
ATOM 674 N N . SER A 1 92 ? -3.486 -7.793 -10.662 1.00 84.12 92 SER A N 1
ATOM 675 C CA . SER A 1 92 ? -2.432 -8.297 -11.569 1.00 84.12 92 SER A CA 1
ATOM 676 C C . SER A 1 92 ? -1.310 -7.275 -11.839 1.00 84.12 92 SER A C 1
ATOM 678 O O . SER A 1 92 ? -0.304 -7.612 -12.457 1.00 84.12 92 SER A O 1
ATOM 680 N N . GLY A 1 93 ? -1.483 -6.036 -11.382 1.00 85.50 93 GLY A N 1
ATOM 681 C CA . GLY A 1 93 ? -0.544 -4.923 -11.476 1.00 85.50 93 GLY A CA 1
ATOM 682 C C . GLY A 1 93 ? -0.884 -3.887 -10.405 1.00 85.50 93 GLY A C 1
ATOM 683 O O . GLY A 1 93 ? -1.347 -4.246 -9.321 1.00 85.50 93 GLY A O 1
ATOM 684 N N . LEU A 1 94 ? -0.704 -2.602 -10.708 1.00 86.62 94 LEU A N 1
ATOM 685 C CA . LEU A 1 94 ? -1.281 -1.542 -9.883 1.00 86.62 94 LEU A CA 1
ATOM 686 C C . LEU A 1 94 ? -2.744 -1.340 -10.289 1.00 86.62 94 LEU A C 1
ATOM 688 O O . LEU A 1 94 ? -3.049 -1.225 -11.473 1.00 86.62 94 LEU A O 1
ATOM 692 N N . GLY A 1 95 ? -3.641 -1.337 -9.305 1.00 90.12 95 GLY A N 1
ATOM 693 C CA . GLY A 1 95 ? -5.017 -0.876 -9.458 1.00 90.12 95 GLY A CA 1
ATOM 694 C C . GLY A 1 95 ? -5.058 0.648 -9.593 1.00 90.12 95 GLY A C 1
ATOM 695 O O . GLY A 1 95 ? -4.251 1.239 -10.303 1.00 90.12 95 GLY A O 1
ATOM 696 N N . SER A 1 96 ? -5.974 1.306 -8.878 1.00 91.62 96 SER A N 1
ATOM 697 C CA . SER A 1 96 ? -6.021 2.774 -8.865 1.00 91.62 96 SER A CA 1
ATOM 698 C C . SER A 1 96 ? -4.686 3.363 -8.402 1.00 91.62 96 SER A C 1
ATOM 700 O O . SER A 1 96 ? -4.125 2.919 -7.393 1.00 91.62 96 SER A O 1
ATOM 702 N N . VAL A 1 97 ? -4.212 4.378 -9.123 1.00 92.62 97 VAL A N 1
ATOM 703 C CA . VAL A 1 97 ? -3.024 5.164 -8.784 1.00 92.62 97 VAL A CA 1
ATOM 704 C C . VAL A 1 97 ? -3.450 6.613 -8.605 1.00 92.62 97 VAL A C 1
ATOM 706 O O . VAL A 1 97 ? -4.123 7.160 -9.471 1.00 92.62 97 VAL A O 1
ATOM 709 N N . VAL A 1 98 ? -3.064 7.219 -7.485 1.00 92.81 98 VAL A N 1
ATOM 710 C CA . VAL A 1 98 ? -3.320 8.637 -7.198 1.00 92.81 98 VAL A CA 1
ATOM 711 C C . VAL A 1 98 ? -2.014 9.363 -6.917 1.00 92.81 98 VAL A C 1
ATOM 713 O O . VAL A 1 98 ? -1.117 8.807 -6.275 1.00 92.81 98 VAL A O 1
ATOM 716 N N . SER A 1 99 ? -1.914 10.598 -7.394 1.00 93.12 99 SER A N 1
ATOM 717 C CA . SER A 1 99 ? -0.766 11.477 -7.201 1.00 93.12 99 SER A CA 1
ATOM 718 C C . SER A 1 99 ? -0.992 12.471 -6.072 1.00 93.12 99 SER A C 1
ATOM 720 O O . SER A 1 99 ? -2.085 12.994 -5.868 1.00 93.12 99 SER A O 1
ATOM 722 N N . PHE A 1 100 ? 0.071 12.741 -5.324 1.00 93.06 100 PHE A N 1
ATOM 723 C CA . PHE A 1 100 ? 0.053 13.679 -4.213 1.00 93.06 100 PHE A CA 1
ATOM 724 C C . PHE A 1 100 ? 1.434 14.301 -3.997 1.00 93.06 100 PHE A C 1
ATOM 726 O O . PHE A 1 100 ? 2.463 13.737 -4.384 1.00 93.06 100 PHE A O 1
ATOM 733 N N . THR A 1 101 ? 1.471 15.449 -3.332 1.00 93.00 101 THR A N 1
ATOM 734 C CA . THR A 1 101 ? 2.695 16.017 -2.760 1.00 93.00 101 THR A CA 1
ATOM 735 C C . THR A 1 101 ? 2.651 15.952 -1.237 1.00 93.00 101 THR A C 1
ATOM 737 O O . THR A 1 101 ? 1.614 15.701 -0.619 1.00 93.00 101 THR A O 1
ATOM 740 N N . VAL A 1 102 ? 3.818 16.107 -0.613 1.00 93.00 102 VAL A N 1
ATOM 741 C CA . VAL A 1 102 ? 3.936 16.216 0.844 1.00 93.00 102 VAL A CA 1
ATOM 742 C C . VAL A 1 102 ? 4.460 17.600 1.148 1.00 93.00 102 VAL A C 1
ATOM 744 O O . VAL A 1 102 ? 5.653 17.859 1.005 1.00 93.00 102 VAL A O 1
ATOM 747 N N . GLU A 1 103 ? 3.544 18.461 1.558 1.00 91.44 103 GLU A N 1
ATOM 748 C CA . GLU A 1 103 ? 3.808 19.844 1.913 1.00 91.44 103 GLU A CA 1
ATOM 749 C C . GLU A 1 103 ? 4.024 19.989 3.420 1.00 91.44 103 GLU A C 1
ATOM 751 O O . GLU A 1 103 ? 3.814 19.062 4.208 1.00 91.44 103 GLU A O 1
ATOM 756 N N . LYS A 1 104 ? 4.400 21.199 3.848 1.00 93.12 104 LYS A N 1
ATOM 757 C CA . LYS A 1 104 ? 4.628 21.547 5.262 1.00 93.12 104 LYS A CA 1
ATOM 758 C C . LYS A 1 104 ? 3.489 21.107 6.195 1.00 93.12 104 LYS A C 1
ATOM 760 O O . LYS A 1 104 ? 3.747 20.768 7.346 1.00 93.12 104 LYS A O 1
ATOM 765 N N . TYR A 1 105 ? 2.250 21.136 5.706 1.00 94.00 105 TYR A N 1
ATOM 766 C CA . TYR A 1 105 ? 1.045 20.849 6.489 1.00 94.00 105 TYR A CA 1
ATOM 767 C C . TYR A 1 105 ? 0.438 19.466 6.217 1.00 94.00 105 TYR A C 1
ATOM 769 O O . TYR A 1 105 ? -0.628 19.165 6.746 1.00 94.00 105 TYR A O 1
ATOM 777 N N . GLY A 1 106 ? 1.103 18.615 5.428 1.00 93.81 106 GLY A N 1
ATOM 778 C CA . GLY A 1 106 ? 0.657 17.247 5.168 1.00 93.81 106 GLY A CA 1
ATOM 779 C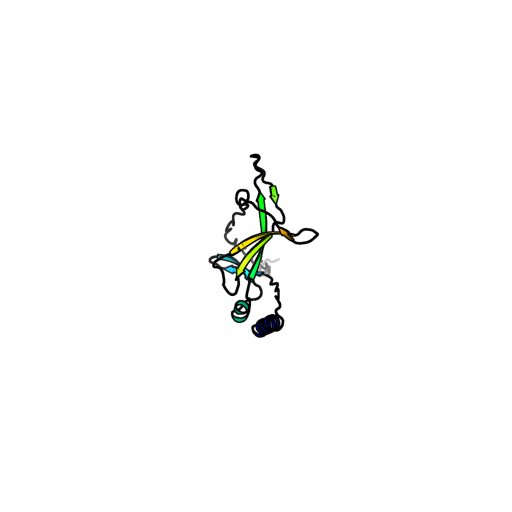 C . GLY A 1 106 ? 0.535 16.910 3.687 1.00 93.81 106 GLY A C 1
ATOM 780 O O . GLY A 1 106 ? 1.241 17.461 2.846 1.00 93.81 106 GLY A O 1
ATOM 781 N N . LEU A 1 107 ? -0.335 15.947 3.386 1.00 93.94 107 LEU A N 1
ATOM 782 C CA . LEU A 1 107 ? -0.556 15.462 2.025 1.00 93.94 107 LEU A CA 1
ATOM 783 C C . LEU A 1 107 ? -1.466 16.434 1.268 1.00 93.94 107 LEU A C 1
ATOM 785 O O . LEU A 1 107 ? -2.510 16.819 1.793 1.00 93.94 107 LEU A O 1
ATOM 789 N N . GLN A 1 108 ? -1.089 16.793 0.044 1.00 92.56 108 GLN A N 1
ATOM 790 C CA . GLN A 1 108 ? -1.945 17.537 -0.879 1.00 92.56 108 GLN A CA 1
ATOM 791 C C . GLN A 1 108 ? -2.146 16.736 -2.155 1.00 92.56 108 GLN A C 1
ATOM 793 O O . GLN A 1 108 ? -1.218 16.095 -2.646 1.00 92.56 108 GLN A O 1
ATOM 798 N N . GLU A 1 109 ? -3.368 16.760 -2.672 1.00 91.00 109 GLU A N 1
ATOM 799 C CA . GLU A 1 109 ? -3.679 16.161 -3.962 1.00 91.00 109 GLU A CA 1
ATOM 800 C C . GLU A 1 109 ? -2.914 16.891 -5.067 1.00 91.00 109 GLU A C 1
ATOM 802 O O . GLU A 1 109 ? -2.832 18.120 -5.081 1.00 91.00 109 GLU A O 1
ATOM 807 N N . LEU A 1 110 ? -2.323 16.115 -5.972 1.00 87.75 110 LEU A N 1
ATOM 808 C CA . LEU A 1 110 ? -1.642 16.639 -7.143 1.00 87.75 110 LEU A CA 1
ATOM 809 C C . LEU A 1 110 ? -2.435 16.199 -8.364 1.00 87.75 110 LEU A C 1
ATOM 811 O O . LEU A 1 110 ? -2.370 15.028 -8.735 1.00 87.75 110 LEU A O 1
ATOM 815 N N . ASP A 1 111 ? -3.163 17.126 -8.977 1.00 82.69 111 ASP A N 1
ATOM 816 C CA . ASP A 1 111 ? -3.906 16.845 -10.200 1.00 82.69 111 ASP A CA 1
ATOM 817 C C . ASP A 1 111 ? -2.939 16.817 -11.391 1.00 82.69 111 ASP A C 1
ATOM 819 O O . ASP A 1 111 ? -2.346 17.831 -11.773 1.00 82.69 111 ASP A O 1
ATOM 823 N N . ILE A 1 112 ? -2.717 15.620 -11.929 1.00 74.62 112 ILE A N 1
ATOM 824 C CA . ILE A 1 112 ? -1.889 15.397 -13.109 1.00 74.62 112 ILE A CA 1
ATOM 825 C C . ILE A 1 112 ? -2.844 15.007 -14.227 1.00 74.62 112 ILE A C 1
ATOM 827 O O . ILE A 1 112 ? -3.237 13.845 -14.342 1.00 74.62 112 ILE A O 1
ATOM 831 N N . SER A 1 113 ? -3.212 15.976 -15.062 1.00 62.59 113 SER A N 1
ATOM 832 C CA . SER A 1 113 ? -3.983 15.677 -16.265 1.00 62.59 113 SER A CA 1
ATOM 833 C C . SER A 1 113 ? -3.190 14.705 -17.144 1.00 62.59 113 SER A C 1
ATOM 835 O O . SER A 1 113 ? -2.038 14.969 -17.496 1.00 62.59 113 SER A O 1
ATOM 837 N N . ALA A 1 114 ? -3.803 13.575 -17.503 1.00 53.28 114 ALA A N 1
ATOM 838 C CA . ALA A 1 114 ? -3.172 12.516 -18.295 1.00 53.28 114 ALA A CA 1
ATOM 839 C C . ALA A 1 114 ? -2.676 12.992 -19.676 1.00 53.28 114 ALA A C 1
ATOM 841 O O . ALA A 1 114 ? -1.852 12.320 -20.289 1.00 53.28 114 ALA A O 1
ATOM 842 N N . ASP A 1 115 ? -3.144 14.154 -20.140 1.00 51.06 115 ASP A N 1
ATOM 843 C CA . ASP A 1 115 ? -2.748 14.771 -21.410 1.00 51.06 115 ASP A CA 1
ATOM 844 C C . ASP A 1 115 ? -1.436 15.583 -21.313 1.00 51.06 115 ASP A C 1
ATOM 846 O O . ASP A 1 115 ? -0.810 15.884 -22.325 1.00 51.06 115 ASP A O 1
ATOM 850 N N . SER A 1 116 ? -0.977 15.934 -20.100 1.00 50.09 116 SER A N 1
ATOM 851 C CA . SER A 1 116 ? 0.222 16.773 -19.894 1.00 50.09 116 SER A CA 1
ATOM 852 C C . SER A 1 116 ? 1.425 16.036 -19.301 1.00 50.09 116 SER A C 1
ATOM 854 O O . SER A 1 116 ? 2.536 16.577 -19.289 1.00 50.09 116 SER A O 1
ATOM 856 N N . ALA A 1 117 ? 1.229 14.803 -18.830 1.00 49.84 117 ALA A N 1
ATOM 857 C CA . ALA A 1 117 ? 2.279 13.976 -18.256 1.00 49.84 117 ALA A CA 1
ATOM 858 C C . ALA A 1 117 ? 2.832 13.001 -19.295 1.00 49.84 117 ALA A C 1
ATOM 860 O O . ALA A 1 117 ? 2.352 11.877 -19.438 1.00 49.84 117 ALA A O 1
ATOM 861 N N . GLN A 1 118 ? 3.905 13.394 -19.982 1.00 46.88 118 GLN A N 1
ATOM 862 C CA . GLN A 1 118 ? 4.787 12.371 -20.528 1.00 46.88 118 GLN A CA 1
ATOM 863 C C . GLN A 1 118 ? 5.566 11.761 -19.359 1.00 46.88 118 GLN A C 1
ATOM 865 O O . GLN A 1 118 ? 6.168 12.517 -18.587 1.00 46.88 118 GLN A O 1
ATOM 870 N N . PRO A 1 119 ? 5.586 10.422 -19.201 1.00 43.59 119 PRO A N 1
ATOM 871 C CA . PRO A 1 119 ? 6.538 9.798 -18.299 1.00 43.59 119 PRO A CA 1
ATOM 872 C C . PRO A 1 119 ? 7.916 10.286 -18.730 1.00 43.59 119 PRO A C 1
ATOM 874 O O . PRO A 1 119 ? 8.314 10.091 -19.882 1.00 43.59 119 PRO A O 1
ATOM 877 N N . GLY A 1 120 ? 8.602 10.997 -17.831 1.00 45.41 120 GLY A N 1
ATOM 878 C CA . GLY A 1 120 ? 9.966 11.428 -18.073 1.00 45.41 120 GLY A CA 1
ATOM 879 C C . GLY A 1 120 ? 10.737 10.178 -18.451 1.00 45.41 120 GLY A C 1
ATOM 880 O O . GLY A 1 120 ? 10.804 9.241 -17.657 1.00 45.41 120 GLY A O 1
ATOM 881 N N . ALA A 1 121 ? 11.216 10.116 -19.692 1.00 44.28 121 ALA A N 1
ATOM 882 C CA . ALA A 1 121 ? 11.914 8.965 -20.226 1.00 44.28 121 ALA A CA 1
ATOM 883 C C . ALA A 1 121 ? 13.239 8.786 -19.476 1.00 44.28 121 ALA A C 1
ATOM 885 O O . ALA A 1 121 ? 14.318 9.060 -19.994 1.00 44.28 121 ALA A O 1
ATOM 886 N N . THR A 1 122 ? 13.186 8.260 -18.256 1.00 40.44 122 THR A N 1
ATOM 887 C CA . THR A 1 122 ? 14.245 7.385 -17.792 1.00 40.44 122 THR A CA 1
ATOM 888 C C . THR A 1 122 ? 14.048 6.109 -18.578 1.00 40.44 122 THR A C 1
ATOM 890 O O . THR A 1 122 ? 13.363 5.175 -18.173 1.00 40.44 122 THR A O 1
ATOM 893 N N . SER A 1 123 ? 14.636 6.116 -19.778 1.00 36.19 123 SER A N 1
ATOM 894 C CA . SER A 1 123 ? 15.085 4.897 -20.419 1.00 36.19 123 SER A CA 1
ATOM 895 C C . SER A 1 123 ? 15.677 4.046 -19.305 1.00 36.19 123 SER A C 1
ATOM 897 O O . SER A 1 123 ? 16.702 4.409 -18.718 1.00 36.19 123 SER A O 1
ATOM 899 N N . ILE A 1 124 ? 14.993 2.956 -18.950 1.00 40.16 124 ILE A N 1
ATOM 900 C CA . ILE A 1 124 ? 15.638 1.855 -18.259 1.00 40.16 124 ILE A CA 1
ATOM 901 C C . ILE A 1 124 ? 16.606 1.349 -19.314 1.00 40.16 124 ILE A C 1
ATOM 903 O O . ILE A 1 124 ? 16.305 0.443 -20.089 1.00 40.16 124 ILE A O 1
ATOM 907 N N . ILE A 1 125 ? 17.759 2.011 -19.404 1.00 37.56 125 ILE A N 1
ATOM 908 C CA . ILE A 1 125 ? 18.920 1.441 -20.035 1.00 37.56 125 ILE A CA 1
ATOM 909 C C . ILE A 1 125 ? 19.116 0.190 -19.196 1.00 37.56 125 ILE A C 1
ATOM 911 O O . ILE A 1 125 ? 19.595 0.244 -18.062 1.00 37.56 125 ILE A O 1
ATOM 915 N N . SER A 1 126 ? 18.667 -0.941 -19.735 1.00 43.81 126 SER A N 1
ATOM 916 C CA . SER A 1 126 ? 19.210 -2.243 -19.410 1.00 43.81 126 SER A CA 1
ATOM 917 C C . SER A 1 126 ? 20.679 -2.163 -19.804 1.00 43.81 126 SER A C 1
ATOM 919 O O . SER A 1 126 ? 21.089 -2.656 -20.851 1.00 43.81 126 SER A O 1
ATOM 921 N N . ALA A 1 127 ? 21.468 -1.449 -19.003 1.00 40.31 127 ALA A N 1
ATOM 922 C CA . ALA A 1 127 ? 22.900 -1.497 -19.080 1.00 40.31 127 ALA A CA 1
ATOM 923 C C . ALA A 1 127 ? 23.218 -2.937 -18.676 1.00 40.31 127 ALA A C 1
ATOM 925 O O . ALA A 1 127 ? 22.866 -3.336 -17.558 1.00 40.31 127 ALA A O 1
ATOM 926 N N . PRO A 1 128 ? 23.800 -3.748 -19.577 1.00 44.00 128 PRO A N 1
ATOM 927 C CA . PRO A 1 128 ? 24.235 -5.074 -19.195 1.00 44.00 128 PRO A CA 1
ATOM 928 C C . PRO A 1 128 ? 25.118 -4.923 -17.955 1.00 44.00 128 PRO A C 1
ATOM 930 O O . PRO A 1 128 ? 25.891 -3.961 -17.887 1.00 44.00 128 PRO A O 1
ATOM 933 N N . PRO A 1 129 ? 25.008 -5.815 -16.955 1.00 42.41 129 PRO A N 1
ATOM 934 C CA . PRO A 1 129 ? 25.835 -5.721 -15.769 1.00 42.41 129 PRO A CA 1
ATOM 935 C C . PRO A 1 129 ? 27.296 -5.721 -16.215 1.00 42.41 129 PRO A C 1
ATOM 937 O O . PRO A 1 129 ? 27.819 -6.741 -16.67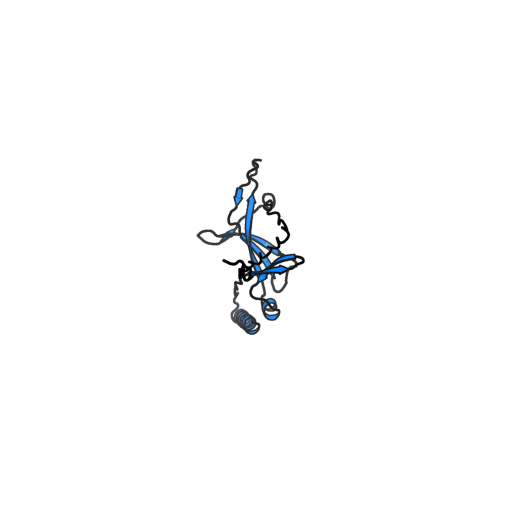2 1.00 42.41 129 PRO A O 1
ATOM 940 N N . LEU A 1 130 ? 27.949 -4.561 -16.107 1.00 49.38 130 LEU A N 1
ATOM 941 C CA . LEU A 1 130 ? 29.390 -4.441 -16.242 1.00 49.38 130 LEU A CA 1
ATOM 942 C C . LEU A 1 130 ? 29.972 -5.291 -15.121 1.00 49.38 130 LEU A C 1
ATOM 944 O O . LEU A 1 130 ? 30.025 -4.886 -13.958 1.00 49.38 130 LEU A O 1
ATOM 948 N N . LYS A 1 131 ? 30.341 -6.521 -15.488 1.00 48.12 131 LYS A N 1
ATOM 949 C CA . LYS A 1 131 ? 31.165 -7.411 -14.685 1.00 48.12 131 LYS A CA 1
ATOM 950 C C . LYS A 1 131 ? 32.404 -6.605 -14.321 1.00 48.12 131 LYS A C 1
ATOM 952 O O . LYS A 1 131 ? 33.299 -6.445 -15.146 1.00 48.12 131 LYS A O 1
ATOM 957 N N . ARG A 1 132 ? 32.447 -6.067 -13.102 1.00 57.88 132 ARG A N 1
ATOM 958 C CA . ARG A 1 132 ? 33.694 -5.555 -12.543 1.00 57.88 132 ARG A CA 1
ATOM 959 C C . ARG A 1 132 ? 34.629 -6.757 -12.505 1.00 57.88 132 ARG A C 1
ATOM 961 O O . ARG A 1 132 ? 34.379 -7.701 -11.753 1.00 57.88 132 ARG A O 1
ATOM 968 N N . LYS A 1 133 ? 35.641 -6.771 -13.372 1.00 47.00 133 LYS A N 1
ATOM 969 C CA . LYS A 1 133 ? 36.765 -7.685 -13.206 1.00 47.00 133 LYS A CA 1
ATOM 970 C C . LYS A 1 133 ? 37.380 -7.316 -11.858 1.00 47.00 133 LYS A C 1
ATOM 972 O O . LYS A 1 133 ? 37.735 -6.165 -11.637 1.00 47.00 133 LYS A O 1
ATOM 977 N N . ARG A 1 134 ? 37.370 -8.261 -10.917 1.00 47.28 134 ARG A N 1
ATOM 978 C CA . ARG A 1 134 ? 38.221 -8.164 -9.734 1.00 47.28 134 ARG A CA 1
ATOM 979 C C . ARG A 1 134 ? 39.644 -8.247 -10.267 1.00 47.28 134 ARG A C 1
ATOM 981 O O . ARG A 1 134 ? 40.017 -9.309 -10.758 1.00 47.28 134 ARG A O 1
ATOM 988 N N . ASP A 1 135 ? 40.380 -7.146 -10.223 1.00 48.59 135 ASP A N 1
ATOM 989 C CA . ASP A 1 135 ? 41.825 -7.208 -10.392 1.00 48.59 135 ASP A CA 1
ATOM 990 C C . ASP A 1 135 ? 42.374 -7.976 -9.191 1.00 48.59 135 ASP A C 1
ATOM 992 O O . ASP A 1 135 ? 42.233 -7.569 -8.036 1.00 48.59 135 ASP A O 1
ATOM 996 N N . LEU A 1 136 ? 42.884 -9.171 -9.477 1.00 50.38 136 LEU A N 1
ATOM 997 C CA . LEU A 1 136 ? 43.677 -9.955 -8.548 1.00 50.38 136 LEU A CA 1
ATOM 998 C C . LEU A 1 136 ? 44.965 -9.162 -8.325 1.00 50.38 136 LEU A C 1
ATOM 1000 O O . LEU A 1 136 ? 45.728 -8.947 -9.264 1.00 50.38 136 LEU A O 1
ATOM 1004 N N . ILE A 1 137 ? 45.171 -8.686 -7.102 1.00 56.78 137 ILE A N 1
ATOM 1005 C CA . ILE A 1 137 ? 46.438 -8.087 -6.696 1.00 56.78 137 ILE A CA 1
ATOM 1006 C C . ILE A 1 137 ? 47.453 -9.234 -6.714 1.00 56.78 137 ILE A C 1
A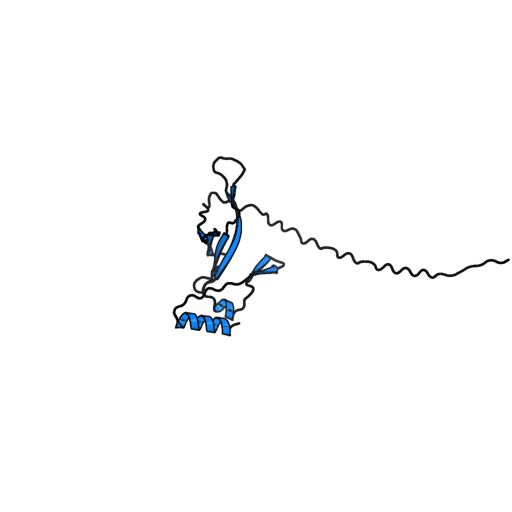TOM 1008 O O . ILE A 1 137 ? 47.290 -10.207 -5.981 1.00 56.78 137 ILE A O 1
ATOM 1012 N N . ALA A 1 138 ? 48.430 -9.168 -7.614 1.00 53.53 138 ALA A N 1
ATOM 1013 C CA . ALA A 1 138 ? 49.562 -10.079 -7.594 1.00 53.53 138 ALA A CA 1
ATOM 1014 C C . ALA A 1 138 ? 50.472 -9.661 -6.433 1.00 53.53 138 ALA A C 1
ATOM 1016 O O . ALA A 1 138 ? 51.016 -8.557 -6.453 1.00 53.53 138 ALA A O 1
ATOM 1017 N N . ASP A 1 139 ? 50.605 -10.516 -5.420 1.00 56.28 139 ASP A N 1
ATOM 1018 C CA . ASP A 1 139 ? 51.650 -10.372 -4.408 1.00 56.28 139 ASP A CA 1
ATOM 1019 C C . ASP A 1 139 ? 53.000 -10.621 -5.091 1.00 56.28 139 ASP A C 1
ATOM 1021 O O . ASP A 1 139 ? 53.383 -11.757 -5.373 1.00 56.28 139 ASP A O 1
ATOM 1025 N N . SER A 1 140 ? 53.711 -9.542 -5.412 1.00 52.00 140 SER A N 1
ATOM 1026 C CA . SER A 1 140 ? 55.101 -9.606 -5.858 1.00 52.00 140 SER A CA 1
ATOM 1027 C C . SER A 1 140 ? 55.998 -9.849 -4.644 1.00 52.00 140 SER A C 1
ATOM 1029 O O . SER A 1 140 ? 56.493 -8.903 -4.034 1.00 52.00 140 SER A O 1
ATOM 1031 N N . GLN A 1 141 ? 56.193 -11.115 -4.279 1.00 49.59 141 GLN A N 1
ATOM 1032 C CA . GLN A 1 141 ? 57.250 -11.531 -3.359 1.00 49.59 141 GLN A CA 1
ATOM 1033 C C . GLN A 1 141 ? 58.491 -11.867 -4.201 1.00 49.59 141 GLN A C 1
ATOM 1035 O O . GLN A 1 141 ? 58.572 -12.928 -4.811 1.00 49.59 141 GLN A O 1
ATOM 1040 N N . SER A 1 142 ? 59.413 -10.909 -4.320 1.00 46.84 142 SER A N 1
ATOM 1041 C CA . SER A 1 142 ? 60.709 -11.100 -4.975 1.00 46.84 142 SER A CA 1
ATOM 1042 C C . SER A 1 142 ? 61.701 -11.699 -3.978 1.00 46.84 142 SER A C 1
ATOM 1044 O O . SER A 1 142 ? 62.221 -10.982 -3.122 1.00 46.84 142 SER A O 1
ATOM 1046 N N . GLU A 1 143 ? 61.956 -12.997 -4.092 1.00 54.16 143 GLU A N 1
ATOM 1047 C CA . GLU A 1 143 ? 63.131 -13.648 -3.511 1.00 54.16 143 GLU A CA 1
ATOM 1048 C C . GLU A 1 143 ? 64.042 -14.052 -4.677 1.00 54.16 143 GLU A C 1
ATOM 1050 O O . GLU A 1 143 ? 63.807 -15.056 -5.345 1.00 54.16 143 GLU A O 1
ATOM 1055 N N . ASP A 1 144 ? 65.035 -13.207 -4.970 1.00 53.28 144 ASP A N 1
ATOM 1056 C CA . ASP A 1 144 ? 66.122 -13.530 -5.893 1.00 53.28 144 ASP A CA 1
ATOM 1057 C C . ASP A 1 144 ? 67.168 -14.360 -5.133 1.00 53.28 144 ASP A C 1
ATOM 1059 O O . ASP A 1 144 ? 68.005 -13.824 -4.405 1.00 53.28 144 ASP A O 1
ATOM 1063 N N . GLU A 1 145 ? 67.126 -15.678 -5.314 1.00 55.62 145 GLU A N 1
ATOM 1064 C CA . GLU A 1 145 ? 68.282 -16.554 -5.133 1.00 55.62 145 GLU A CA 1
ATOM 1065 C C . GLU A 1 145 ? 68.705 -17.065 -6.516 1.00 55.62 145 GLU A C 1
ATOM 1067 O O . GLU A 1 145 ? 67.971 -17.842 -7.120 1.00 55.62 145 GLU A O 1
ATOM 1072 N N . ASP A 1 146 ? 69.890 -16.686 -7.010 1.00 50.94 146 ASP A N 1
ATOM 1073 C CA . ASP A 1 146 ? 70.728 -17.665 -7.712 1.00 50.94 146 ASP A CA 1
ATOM 1074 C C . ASP A 1 146 ? 72.220 -17.305 -7.674 1.00 50.94 146 ASP A C 1
ATOM 1076 O O . ASP A 1 146 ? 72.644 -16.148 -7.690 1.00 50.94 146 ASP A O 1
ATOM 1080 N N . ALA A 1 147 ? 73.000 -18.369 -7.568 1.00 52.91 147 ALA A N 1
ATOM 1081 C CA . ALA A 1 147 ? 74.386 -18.454 -7.184 1.00 52.91 147 ALA A CA 1
ATOM 1082 C C . ALA A 1 147 ? 75.367 -18.396 -8.369 1.00 52.91 147 ALA A C 1
ATOM 1084 O O . ALA A 1 147 ? 75.077 -18.821 -9.482 1.00 52.91 147 ALA A O 1
ATOM 1085 N N . GLY A 1 148 ? 76.613 -18.030 -8.046 1.00 43.31 148 GLY A N 1
ATOM 1086 C CA . GLY A 1 148 ? 77.816 -18.415 -8.793 1.00 43.31 148 GLY A CA 1
ATOM 1087 C C . GLY A 1 148 ? 78.179 -17.481 -9.954 1.00 43.31 148 GLY A C 1
ATOM 1088 O O . GLY A 1 148 ? 77.367 -17.149 -10.798 1.00 43.31 148 GLY A O 1
ATOM 1089 N N . SER A 1 149 ? 79.434 -17.089 -10.154 1.00 49.28 149 SER A N 1
ATOM 1090 C CA . SER A 1 149 ? 80.632 -17.936 -10.094 1.00 49.28 149 SER A CA 1
ATOM 1091 C C . SER A 1 149 ? 81.896 -17.083 -10.426 1.00 49.28 149 SER A C 1
ATOM 1093 O O . SER A 1 149 ? 81.835 -15.862 -10.312 1.00 49.28 149 SER A O 1
ATOM 1095 N N . PRO A 1 150 ? 83.068 -17.680 -10.715 1.00 53.16 150 PRO A N 1
ATOM 1096 C CA . PRO A 1 150 ? 84.342 -17.500 -10.009 1.00 53.16 150 PRO A CA 1
ATOM 1097 C C . PRO A 1 150 ? 85.273 -16.418 -10.612 1.00 53.16 150 PRO A C 1
ATOM 1099 O O . PRO A 1 150 ? 85.069 -15.996 -11.742 1.00 53.16 150 PRO A O 1
ATOM 1102 N N . LEU A 1 151 ? 86.365 -16.050 -9.921 1.00 41.28 151 LEU A N 1
ATOM 1103 C CA . LEU A 1 151 ? 87.734 -16.107 -10.476 1.00 41.28 151 LEU A CA 1
ATOM 1104 C C . LEU A 1 151 ? 88.813 -15.727 -9.442 1.00 41.28 151 LEU A C 1
ATOM 1106 O O . LEU A 1 151 ? 88.631 -14.851 -8.604 1.00 41.28 151 LEU A O 1
ATOM 1110 N N . PHE A 1 152 ? 89.945 -16.413 -9.574 1.00 43.94 152 PHE A N 1
ATOM 1111 C CA . PHE A 1 152 ? 91.222 -16.241 -8.885 1.00 43.94 152 PHE A CA 1
ATOM 1112 C C . PHE A 1 152 ? 91.868 -14.862 -9.119 1.00 43.94 152 PHE A C 1
ATOM 1114 O O . PHE A 1 152 ? 91.918 -14.408 -10.262 1.00 43.94 152 PHE A O 1
ATOM 1121 N N . SER A 1 153 ? 92.485 -14.279 -8.085 1.00 45.62 153 SER A N 1
ATOM 1122 C CA . SER A 1 153 ? 93.952 -14.199 -7.923 1.00 45.62 153 SER A CA 1
ATOM 1123 C C . SER A 1 153 ? 94.329 -13.669 -6.542 1.00 45.62 153 SER A C 1
ATOM 1125 O O . SER A 1 153 ? 93.510 -12.948 -5.936 1.00 45.62 153 SER A O 1
#

Organism: NCBI:txid136370

Sequence (153 aa):
MGDLITKLGKLAATRCLTIPLTSQTATRVRADIGAVLHPSISGTAWDGGISSRIVLYRDWLTLQEGNGSSQGKEVRGARFAGVVKASGVLYSGLGSVVSFTVEKYGLQELDISADSAQPGATSIISAPPLKRKRDLIADSQSEDEDAGSPLFS

pLDDT: mean 77.6, std 20.32, range [36.19, 98.31]

Secondary structure (DSSP, 8-state):
-HHHHHHHHHHHHHHT--------EEEEEETTTEEEEEESS--HHHHHH-S-EEEEEE--EEEPPTTS-S--EEETT-EEEEEEEETTEEPSS--SEEEEEEETTEEEE----TTTEEE----------------------------------

Radius of gyration: 28.51 Å; chains: 1; bounding box: 108×46×46 Å

Foldseek 3Di:
DLVVLVVVLVVCVVPVDDDDDDFDWDWDQDPPPGTDTDTPDDDDSNLQSDQWDKDKDDAWWFFQDPPPDPRGDIDPAKMKIFTQHHRRDGDPDTDDIFIWGQDPVGIDGDDDDPVGTDRPPPPPPVPPPPPPPPPDPDPPPDDDDDDDDDDDD